Protein 1GH5 (pdb70)

Secondary structure (DSSP, 8-state):
---EE---SSS-EEEEETTTTEEEEE-SS-EE-----SEEEEEE-SS-EEEEEES-TTTT-EEEEEE-TTEEE--S--SEEEEEEE-

InterPro domains:
  IPR006311 Twin-arginine translocation pathway, signal sequence [PS51318] (1-29)
  IPR011024 Gamma-crystallin-like [SSF49695] (43-128)
  IPR015161 Streptomyces killer toxin-like, beta/gamma crystallin [PF09076] (54-116)
  IPR015791 Antimicrobial/protein inhibitor, gamma-crystallin-like [G3DSA:2.60.20.30] (42-128)

CATH classification: 2.60.20.30

Organism: Streptomyces tendae (NCBI:txid1932)

Sequence (87 aa):
MINRTDCNENSYLEIHNNEGRDTLCFANAGTMPVAIYGVNWVESGNNVVTLQFQRNLSDPRLETITLQKWGSWNPGHIHEILSIRIY

Radius of gyration: 11.7 Å; Cα contacts (8 Å, |Δi|>4): 249; chains: 1; bounding box: 24×23×35 Å

Nearest PDB structures (foldseek):
  1gh5-assembly1_A  TM=1.012E+00  e=8.645E-17  Streptomyces tendae
  1wkt-assembly1_A  TM=5.816E-01  e=2.024E-01  Cyberlindnera mrakii
  6l4c-assembly1_C  TM=3.323E-01  e=1.163E+00  Corylus avellana
  7a02-assembly1_A  TM=3.703E-01  e=3.017E+00  Bacillus cereus
  2et1-assembly1_A  TM=3.071E-01  e=3.729E+00  Hordeum vulgare

Foldseek 3Di:
DKDFDPDPDFFFKKWAAPCRPDMTTIDDQDKWWFKAWGTAKMWGAQFKWKFWAQQDDVDSRIDIDIAHHRGMGGDTTGGIGTIIGGD

Structure (mmCIF, N/CA/C/O backbone):
data_1GH5
#
_entry.id   1GH5
#
_cell.length_a   1.000
_cell.length_b   1.000
_cell.length_c   1.000
_cell.angle_alpha   90.00
_cell.angle_beta   90.00
_cell.angle_gamma   90.00
#
_symmetry.space_group_name_H-M   'P 1'
#
loop_
_atom_site.group_PDB
_atom_site.id
_atom_site.type_symbol
_atom_site.label_atom_id
_atom_site.label_alt_id
_atom_site.label_comp_id
_atom_site.label_asym_id
_atom_site.label_entity_id
_atom_site.label_seq_id
_atom_site.pdbx_PDB_ins_code
_atom_site.Cartn_x
_atom_site.Cartn_y
_atom_site.Cartn_z
_atom_site.occupancy
_atom_site.B_iso_or_equiv
_atom_site.auth_seq_id
_atom_site.auth_comp_id
_atom_site.auth_asym_id
_atom_site.auth_atom_id
_atom_site.pdbx_PDB_model_num
ATOM 1 N N . MET A 1 1 ? -4.577 12.194 9.058 1.00 0.00 1 MET A N 1
ATOM 2 C CA . MET A 1 1 ? -3.128 12.194 9.058 1.00 0.00 1 MET A CA 1
ATOM 3 C C . MET A 1 1 ? -2.610 10.763 9.060 1.00 0.00 1 MET A C 1
ATOM 4 O O . MET A 1 1 ? -2.738 10.054 10.056 1.00 0.00 1 MET A O 1
ATOM 18 N N . ILE A 1 2 ? -2.023 10.339 7.938 1.00 0.00 2 ILE A N 1
ATOM 19 C CA . ILE A 1 2 ? -1.487 8.998 7.813 1.00 0.00 2 ILE A CA 1
ATOM 20 C C . ILE A 1 2 ? -0.143 8.913 8.524 1.00 0.00 2 ILE A C 1
ATOM 21 O O . ILE A 1 2 ? 0.695 9.800 8.378 1.00 0.00 2 ILE A O 1
ATOM 37 N N . ASN A 1 3 ? 0.061 7.842 9.294 1.00 0.00 3 ASN A N 1
ATOM 38 C CA . ASN A 1 3 ? 1.300 7.649 10.020 1.00 0.00 3 ASN A CA 1
ATOM 39 C C . ASN A 1 3 ? 1.710 6.184 9.966 1.00 0.00 3 ASN A C 1
ATOM 40 O O . ASN A 1 3 ? 0.858 5.298 9.965 1.00 0.00 3 ASN A O 1
ATOM 51 N N . ARG A 1 4 ? 3.020 5.931 9.923 1.00 0.00 4 ARG A N 1
ATOM 52 C CA . ARG A 1 4 ? 3.536 4.578 9.870 1.00 0.00 4 ARG A CA 1
ATOM 53 C C . ARG A 1 4 ? 3.409 3.923 11.238 1.00 0.00 4 ARG A C 1
ATOM 54 O O . ARG A 1 4 ? 4.118 4.290 12.172 1.00 0.00 4 ARG A O 1
ATOM 75 N N . THR A 1 5 ? 2.502 2.950 11.354 1.00 0.00 5 THR A N 1
ATOM 76 C CA . THR A 1 5 ? 2.291 2.252 12.606 1.00 0.00 5 THR A CA 1
ATOM 77 C C . THR A 1 5 ? 2.716 0.797 12.467 1.00 0.00 5 THR A C 1
ATOM 78 O O . THR A 1 5 ? 2.643 0.227 11.381 1.00 0.00 5 THR A O 1
ATOM 89 N N . ASP A 1 6 ? 3.161 0.197 13.573 1.00 0.00 6 ASP A N 1
ATOM 90 C CA . ASP A 1 6 ? 3.596 -1.186 13.569 1.00 0.00 6 ASP A CA 1
ATOM 91 C C . ASP A 1 6 ? 2.425 -2.094 13.916 1.00 0.00 6 ASP A C 1
ATOM 92 O O . ASP A 1 6 ? 2.593 -3.081 14.629 1.00 0.00 6 ASP A O 1
ATOM 101 N N . CYS A 1 7 ? 1.236 -1.758 13.411 1.00 0.00 7 CYS A N 1
ATOM 102 C CA . CYS A 1 7 ? 0.045 -2.542 13.669 1.00 0.00 7 CYS A CA 1
ATOM 103 C C . CYS A 1 7 ? -0.157 -2.692 15.170 1.00 0.00 7 CYS A C 1
ATOM 104 O O . CYS A 1 7 ? 0.398 -3.599 15.785 1.00 0.00 7 CYS A O 1
ATOM 111 N N . ASN A 1 8 ? -0.955 -1.798 15.759 1.00 0.00 8 ASN A N 1
ATOM 112 C CA . ASN A 1 8 ? -1.225 -1.838 17.182 1.00 0.00 8 ASN A CA 1
ATOM 113 C C . ASN A 1 8 ? -2.53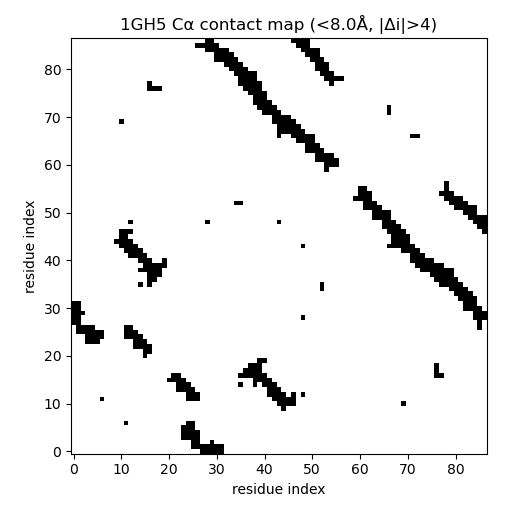9 -2.560 17.442 1.00 0.00 8 ASN A C 1
ATOM 114 O O . ASN A 1 8 ? -2.782 -3.034 18.549 1.00 0.00 8 ASN A O 1
ATOM 125 N N . GLU A 1 9 ? -3.389 -2.644 16.415 1.00 0.00 9 GLU A N 1
ATOM 126 C CA . GLU A 1 9 ? -4.671 -3.308 16.539 1.00 0.00 9 GLU A CA 1
ATOM 127 C C . GLU A 1 9 ? -4.889 -4.239 15.355 1.00 0.00 9 GLU A C 1
ATOM 128 O O . GLU A 1 9 ? -3.931 -4.721 14.755 1.00 0.00 9 GLU A O 1
ATOM 140 N N . ASN A 1 10 ? -6.157 -4.492 15.018 1.00 0.00 10 ASN A N 1
ATOM 141 C CA . ASN A 1 10 ? -6.493 -5.361 13.909 1.00 0.00 10 ASN A CA 1
ATOM 142 C C . ASN A 1 10 ? -7.463 -4.655 12.972 1.00 0.00 10 ASN A C 1
ATOM 143 O O . ASN A 1 10 ? -8.278 -3.847 13.412 1.00 0.00 10 ASN A O 1
ATOM 154 N N . SER A 1 11 ? -7.375 -4.964 11.677 1.00 0.00 11 SER A N 1
ATOM 155 C CA . SER A 1 11 ? -8.244 -4.360 10.687 1.00 0.00 11 SER A CA 1
ATOM 156 C C . SER A 1 11 ? -7.635 -3.057 10.190 1.00 0.00 11 SER A C 1
ATOM 157 O O . SER A 1 11 ? -8.180 -1.982 10.432 1.00 0.00 11 SER A O 1
ATOM 165 N N . TYR A 1 12 ? -6.501 -3.153 9.492 1.00 0.00 12 TYR A N 1
ATOM 166 C CA . TYR A 1 12 ? -5.827 -1.984 8.967 1.00 0.00 12 TYR A CA 1
ATOM 167 C C . TYR A 1 12 ? -5.115 -2.337 7.669 1.00 0.00 12 TYR A C 1
ATOM 168 O O . TYR A 1 12 ? -5.110 -3.495 7.257 1.00 0.00 12 TYR A O 1
ATOM 186 N N . LEU A 1 13 ? -4.513 -1.335 7.024 1.00 0.00 13 LEU A N 1
ATOM 187 C CA . LEU A 1 13 ? -3.802 -1.544 5.778 1.00 0.00 13 LEU A CA 1
ATOM 188 C C . LEU A 1 13 ? -2.333 -1.824 6.062 1.00 0.00 13 LEU A C 1
ATOM 189 O O . LEU A 1 13 ? -1.683 -1.069 6.781 1.00 0.00 13 LEU A O 1
ATOM 205 N N . GLU A 1 14 ? -1.811 -2.914 5.495 1.00 0.00 14 GLU A N 1
ATOM 206 C CA . GLU A 1 14 ? -0.423 -3.284 5.690 1.00 0.00 14 GLU A CA 1
ATOM 207 C C . GLU A 1 14 ? 0.230 -3.579 4.347 1.00 0.00 14 GLU A C 1
ATOM 208 O O . GLU A 1 14 ? -0.415 -4.103 3.442 1.00 0.00 14 GLU A O 1
ATOM 220 N N . ILE A 1 15 ? 1.515 -3.240 4.221 1.00 0.00 15 ILE A N 1
ATOM 221 C CA . ILE A 1 15 ? 2.251 -3.470 2.994 1.00 0.00 15 ILE A CA 1
ATOM 222 C C . ILE A 1 15 ? 3.620 -4.051 3.316 1.00 0.00 15 ILE A C 1
ATOM 223 O O . ILE A 1 15 ? 4.420 -3.416 4.000 1.00 0.00 15 ILE A O 1
ATOM 239 N N . HIS A 1 16 ? 3.890 -5.261 2.821 1.00 0.00 16 HIS A N 1
ATOM 240 C CA . HIS A 1 16 ? 5.158 -5.921 3.058 1.00 0.00 16 HIS A CA 1
ATOM 241 C C . HIS A 1 16 ? 5.851 -6.199 1.732 1.00 0.00 16 HIS A C 1
ATOM 242 O O . HIS A 1 16 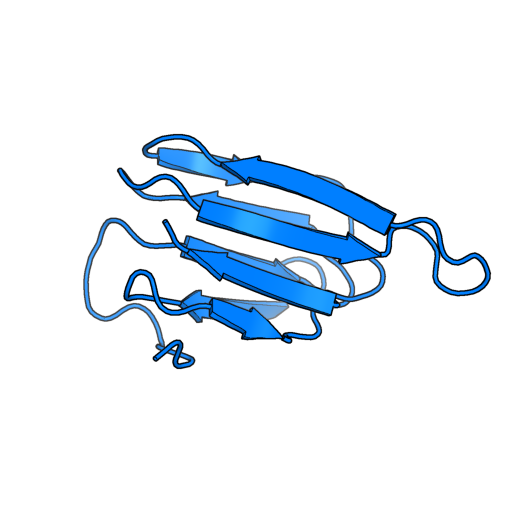? 5.478 -7.127 1.018 1.00 0.00 16 HIS A O 1
ATOM 257 N N . ASN A 1 17 ? 6.862 -5.392 1.403 1.00 0.00 17 ASN A N 1
ATOM 258 C CA . ASN A 1 17 ? 7.599 -5.558 0.166 1.00 0.00 17 ASN A CA 1
ATOM 259 C C . ASN A 1 17 ? 8.920 -6.262 0.440 1.00 0.00 17 ASN A C 1
ATOM 260 O O . ASN A 1 17 ? 9.164 -6.719 1.555 1.00 0.00 17 ASN A O 1
ATOM 271 N N . ASN A 1 18 ? 9.775 -6.349 -0.582 1.00 0.00 18 ASN A N 1
ATOM 272 C CA . ASN A 1 18 ? 11.065 -6.996 -0.445 1.00 0.00 18 ASN A CA 1
ATOM 273 C C . ASN A 1 18 ? 10.875 -8.456 -0.058 1.00 0.00 18 ASN A C 1
ATOM 274 O O . ASN A 1 18 ? 11.670 -9.009 0.698 1.00 0.00 18 ASN A O 1
ATOM 285 N N . GLU A 1 19 ? 9.817 -9.081 -0.581 1.00 0.00 19 GLU A N 1
ATOM 286 C CA . GLU A 1 19 ? 9.532 -10.471 -0.289 1.00 0.00 19 GLU A CA 1
ATOM 287 C C . GLU A 1 19 ? 9.177 -10.630 1.183 1.00 0.00 19 GLU A C 1
ATOM 288 O O . GLU A 1 19 ? 9.457 -11.665 1.783 1.00 0.00 19 GLU 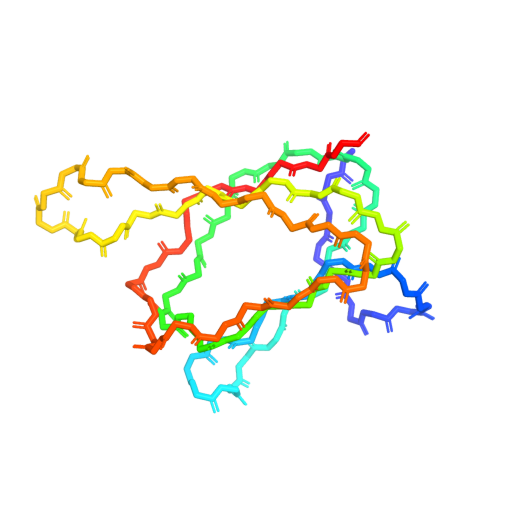A O 1
ATOM 300 N N . GLY A 1 20 ? 8.557 -9.600 1.765 1.00 0.00 20 GLY A N 1
ATOM 301 C CA . GLY A 1 20 ? 8.170 -9.636 3.161 1.00 0.00 20 GLY A CA 1
ATOM 302 C C . GLY A 1 20 ? 9.363 -9.309 4.048 1.00 0.00 20 GLY A C 1
ATOM 303 O O . GLY A 1 20 ? 9.591 -9.975 5.055 1.00 0.00 20 GLY A O 1
ATOM 307 N N . ARG A 1 21 ? 10.124 -8.279 3.670 1.00 0.00 21 ARG A N 1
ATOM 308 C CA . ARG A 1 21 ? 11.288 -7.870 4.430 1.00 0.00 21 ARG A CA 1
ATOM 309 C C . ARG A 1 21 ? 10.925 -6.710 5.346 1.00 0.00 21 ARG A C 1
ATOM 310 O O . ARG A 1 21 ? 11.277 -6.713 6.523 1.00 0.00 21 ARG A O 1
ATOM 331 N N . ASP A 1 22 ? 10.219 -5.717 4.802 1.00 0.00 22 ASP A N 1
ATOM 332 C CA . ASP A 1 22 ? 9.813 -4.557 5.571 1.00 0.00 22 ASP A CA 1
ATOM 333 C C . ASP A 1 22 ? 8.314 -4.339 5.421 1.00 0.00 22 ASP A C 1
ATOM 334 O O . ASP A 1 22 ? 7.828 -4.089 4.320 1.00 0.00 22 ASP A O 1
ATOM 343 N N . THR A 1 23 ? 7.580 -4.435 6.532 1.00 0.00 23 THR A N 1
ATOM 344 C CA . THR A 1 23 ? 6.144 -4.246 6.514 1.00 0.00 23 THR A CA 1
ATOM 345 C C . THR A 1 23 ? 5.796 -2.859 7.035 1.00 0.00 23 THR A C 1
ATOM 346 O O . THR A 1 23 ? 6.498 -2.318 7.886 1.00 0.00 23 THR A O 1
ATOM 357 N N . LEU A 1 2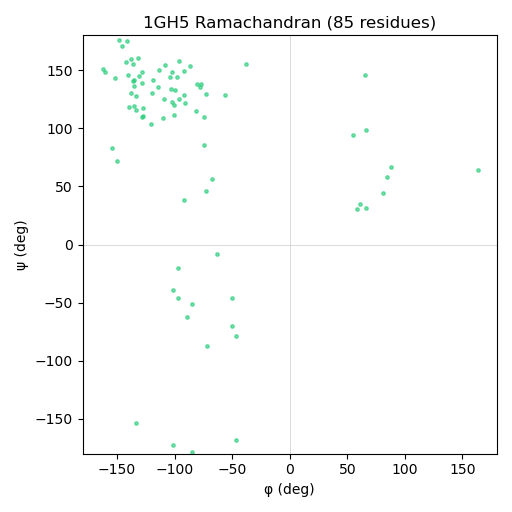4 ? 4.707 -2.283 6.520 1.00 0.00 24 LEU A N 1
ATOM 358 C CA . LEU A 1 24 ? 4.271 -0.965 6.933 1.00 0.00 24 LEU A CA 1
ATOM 359 C C . LEU A 1 24 ? 2.772 -0.976 7.199 1.00 0.00 24 LEU A C 1
ATOM 360 O O . LEU A 1 24 ? 1.979 -1.194 6.286 1.00 0.00 24 LEU A O 1
ATOM 376 N N . CYS A 1 25 ? 2.385 -0.741 8.455 1.00 0.00 25 CYS A N 1
ATOM 377 C CA . CYS A 1 25 ? 0.987 -0.725 8.836 1.00 0.00 25 CYS A CA 1
ATOM 378 C C . CYS A 1 25 ? 0.501 0.712 8.949 1.00 0.00 25 CYS A C 1
ATOM 379 O O . CYS A 1 25 ? 1.025 1.485 9.748 1.00 0.00 25 CYS A O 1
ATOM 386 N N . PHE A 1 26 ? -0.504 1.070 8.146 1.00 0.00 26 PHE A N 1
ATOM 387 C CA . PHE A 1 26 ? -1.052 2.412 8.162 1.00 0.00 26 PHE A CA 1
ATOM 388 C C . PHE A 1 26 ? -2.439 2.395 8.790 1.00 0.00 26 PHE A C 1
ATOM 389 O O . PHE A 1 26 ? -3.122 1.373 8.764 1.00 0.00 26 PHE A O 1
ATOM 406 N N . ALA A 1 27 ? -2.854 3.531 9.354 1.00 0.00 27 ALA A N 1
ATOM 407 C CA . ALA A 1 27 ? -4.153 3.641 9.985 1.00 0.00 27 ALA A CA 1
ATOM 408 C C . ALA A 1 27 ? -4.760 5.004 9.681 1.00 0.00 27 ALA A C 1
ATOM 409 O O . ALA A 1 27 ? -4.115 5.850 9.067 1.00 0.00 27 ALA A O 1
ATOM 416 N N . ASN A 1 28 ? -6.006 5.214 10.113 1.00 0.00 28 ASN A N 1
ATOM 417 C CA . ASN A 1 28 ? -6.690 6.471 9.884 1.00 0.00 28 ASN A CA 1
ATOM 418 C C . ASN A 1 28 ? -6.922 6.672 8.393 1.00 0.00 28 ASN A C 1
ATOM 419 O O . ASN A 1 28 ? -6.098 6.269 7.575 1.00 0.00 28 ASN A O 1
ATOM 430 N N . ALA A 1 29 ? -8.047 7.299 8.042 1.00 0.00 29 ALA A N 1
ATOM 431 C CA . ALA A 1 29 ? -8.381 7.550 6.655 1.00 0.00 29 ALA A CA 1
ATOM 432 C C . ALA A 1 29 ? -7.345 8.477 6.035 1.00 0.00 29 ALA A C 1
ATOM 433 O O . ALA A 1 29 ? -7.350 8.695 4.825 1.00 0.00 29 ALA A O 1
ATOM 440 N N . GLY A 1 30 ? -6.455 9.024 6.866 1.00 0.00 30 GLY A N 1
ATOM 441 C CA . GLY A 1 30 ? -5.423 9.923 6.391 1.00 0.00 30 GLY A CA 1
ATOM 442 C C . GLY A 1 30 ? -4.894 9.453 5.043 1.00 0.00 30 GLY A C 1
ATOM 443 O O . GLY A 1 30 ? -4.982 8.272 4.716 1.00 0.00 30 GLY A O 1
ATOM 447 N N . THR A 1 31 ? -4.345 10.383 4.258 1.00 0.00 31 THR A N 1
ATOM 448 C CA . THR A 1 31 ? -3.807 10.057 2.953 1.00 0.00 31 THR A CA 1
ATOM 449 C C . THR A 1 31 ? -2.515 10.826 2.718 1.00 0.00 31 THR A C 1
ATOM 450 O O . THR A 1 31 ? -2.514 12.055 2.705 1.00 0.00 31 THR A O 1
ATOM 461 N N . MET A 1 32 ? -1.411 10.099 2.530 1.00 0.00 32 MET A N 1
ATOM 462 C CA . MET A 1 32 ? -0.121 10.716 2.298 1.00 0.00 32 MET A CA 1
ATOM 463 C C . MET A 1 32 ? 0.665 9.906 1.277 1.00 0.00 32 MET A C 1
ATOM 464 O O . MET A 1 32 ? 0.413 8.717 1.097 1.00 0.00 32 MET A O 1
ATOM 478 N N . PRO A 1 33 ? 1.621 10.555 0.608 1.00 0.00 33 PRO A N 1
ATOM 479 C CA . PRO A 1 33 ? 2.468 9.949 -0.397 1.00 0.00 33 PRO A CA 1
ATOM 480 C C . PRO A 1 33 ? 3.470 9.019 0.273 1.00 0.00 33 PRO A C 1
ATOM 481 O O . PRO A 1 33 ? 4.139 9.409 1.227 1.00 0.00 33 PRO A O 1
ATOM 492 N N . VAL A 1 34 ? 3.569 7.786 -0.228 1.00 0.00 34 VAL A N 1
ATOM 493 C CA . VAL A 1 34 ? 4.485 6.808 0.324 1.00 0.00 34 VAL A CA 1
ATOM 494 C C . VAL A 1 34 ? 5.274 6.150 -0.799 1.00 0.00 34 VAL A C 1
ATOM 495 O O . VAL A 1 34 ? 4.867 6.199 -1.957 1.00 0.00 34 VAL A O 1
ATOM 508 N N . ALA A 1 35 ? 6.407 5.535 -0.453 1.00 0.00 35 ALA A N 1
ATOM 509 C CA . ALA A 1 35 ? 7.247 4.873 -1.431 1.00 0.00 35 ALA A CA 1
ATOM 510 C C . ALA A 1 35 ? 7.524 3.443 -0.990 1.00 0.00 35 ALA A C 1
ATOM 511 O O . ALA A 1 35 ? 8.243 3.220 -0.018 1.00 0.00 35 ALA A O 1
ATOM 518 N N . ILE A 1 36 ? 6.951 2.473 -1.706 1.00 0.00 36 ILE A N 1
ATOM 519 C CA . ILE A 1 36 ? 7.138 1.072 -1.388 1.00 0.00 36 ILE A CA 1
ATOM 520 C C . ILE A 1 36 ? 7.587 0.317 -2.631 1.00 0.00 36 ILE A C 1
ATOM 521 O O . ILE A 1 36 ? 6.810 0.139 -3.566 1.00 0.00 36 ILE A O 1
ATOM 537 N N . TYR A 1 37 ? 8.846 -0.127 -2.641 1.00 0.00 37 TYR A N 1
ATOM 538 C CA . TYR A 1 37 ? 9.389 -0.857 -3.769 1.00 0.00 37 TYR A CA 1
ATOM 539 C C . TYR A 1 37 ? 9.448 -2.342 -3.442 1.00 0.00 37 TYR A C 1
ATOM 540 O O . TYR A 1 37 ? 9.897 -2.726 -2.364 1.00 0.00 37 TYR A O 1
ATOM 558 N N . GLY A 1 38 ? 8.993 -3.180 -4.377 1.00 0.00 38 GLY A N 1
ATOM 559 C CA . GLY A 1 38 ? 8.999 -4.616 -4.179 1.00 0.00 38 GLY A CA 1
ATOM 560 C C . GLY A 1 38 ? 7.757 -5.047 -3.412 1.00 0.00 38 GLY A C 1
ATOM 561 O O . GLY A 1 38 ? 7.861 -5.641 -2.341 1.00 0.00 38 GLY A O 1
ATOM 565 N N . VAL A 1 39 ? 6.579 -4.746 -3.963 1.00 0.00 39 VAL A N 1
ATOM 566 C CA . VAL A 1 39 ? 5.325 -5.102 -3.330 1.00 0.00 39 VAL A CA 1
ATOM 567 C C . VAL A 1 39 ? 4.993 -6.558 -3.628 1.00 0.00 39 VAL A C 1
ATOM 568 O O . VAL A 1 39 ? 4.758 -6.920 -4.779 1.00 0.00 39 VAL A O 1
ATOM 581 N N . ASN A 1 40 ? 4.974 -7.393 -2.587 1.00 0.00 40 ASN A N 1
ATOM 582 C CA . ASN A 1 40 ? 4.671 -8.801 -2.744 1.00 0.00 40 ASN A CA 1
ATOM 583 C C . ASN A 1 40 ? 3.231 -9.071 -2.329 1.00 0.00 40 ASN A C 1
ATOM 584 O O . ASN A 1 40 ? 2.538 -9.864 -2.963 1.00 0.00 40 ASN A O 1
ATOM 595 N N . TRP A 1 41 ? 2.782 -8.409 -1.261 1.00 0.00 41 TRP A N 1
ATOM 596 C CA . TRP A 1 41 ? 1.428 -8.581 -0.772 1.00 0.00 41 TRP A CA 1
ATOM 597 C C . TRP A 1 41 ? 1.056 -7.423 0.141 1.00 0.00 41 TRP A C 1
ATOM 598 O O . TRP A 1 41 ? 1.920 -6.837 0.790 1.00 0.00 41 TRP A O 1
ATOM 619 N N . VAL A 1 42 ? -0.237 -7.092 0.191 1.00 0.00 42 VAL A N 1
ATOM 620 C CA . VAL A 1 42 ? -0.718 -6.008 1.022 1.00 0.00 42 VAL A CA 1
ATOM 621 C C . VAL A 1 42 ? -1.977 -6.443 1.758 1.00 0.00 42 VAL A C 1
ATOM 622 O O . VAL A 1 42 ? -2.815 -7.146 1.197 1.00 0.00 42 VAL A O 1
ATOM 635 N N . GLU A 1 43 ? -2.110 -6.023 3.019 1.00 0.00 43 GLU A N 1
ATOM 636 C CA . GLU A 1 43 ? -3.266 -6.372 3.820 1.00 0.00 43 GLU A CA 1
ATOM 637 C C . GLU A 1 43 ? -4.298 -5.254 3.758 1.00 0.00 43 GLU A C 1
ATOM 638 O O . GLU A 1 43 ? -3.961 -4.111 3.455 1.00 0.00 43 GLU A O 1
ATOM 650 N N . SER A 1 44 ? -5.558 -5.586 4.048 1.00 0.00 44 SER A N 1
ATOM 651 C CA . SER A 1 44 ? -6.629 -4.610 4.025 1.00 0.00 44 SER A CA 1
ATOM 652 C C . SER A 1 44 ? -7.753 -5.056 4.950 1.00 0.00 44 SER A C 1
ATOM 653 O O . SER A 1 44 ? -8.735 -5.641 4.499 1.00 0.00 44 SER A O 1
ATOM 661 N N . GLY A 1 45 ? -7.608 -4.777 6.248 1.00 0.00 45 GLY A N 1
ATOM 662 C CA . GLY A 1 45 ? -8.612 -5.151 7.223 1.00 0.00 45 GLY A CA 1
ATOM 663 C C . GLY A 1 45 ? -9.999 -4.764 6.728 1.00 0.00 45 GLY A C 1
ATOM 664 O O . GLY A 1 45 ? -10.169 -4.413 5.562 1.00 0.00 45 GLY A O 1
ATOM 668 N N . ASN A 1 46 ? -10.991 -4.828 7.618 1.00 0.00 46 ASN A N 1
ATOM 669 C CA . ASN A 1 46 ? -12.355 -4.485 7.266 1.00 0.00 46 ASN A CA 1
ATOM 670 C C . ASN A 1 46 ? -12.455 -2.994 6.974 1.00 0.00 46 ASN A C 1
ATOM 671 O O . ASN A 1 46 ? -13.255 -2.291 7.588 1.00 0.00 46 ASN A O 1
ATOM 682 N N . ASN A 1 47 ? -11.641 -2.513 6.032 1.00 0.00 47 ASN A N 1
ATOM 683 C CA . ASN A 1 47 ? -11.644 -1.111 5.664 1.00 0.00 47 ASN A CA 1
ATOM 684 C C . ASN A 1 47 ? -11.206 -0.955 4.215 1.00 0.00 47 ASN A C 1
ATOM 685 O O . ASN A 1 47 ? -10.331 -1.679 3.746 1.00 0.00 47 ASN A O 1
ATOM 696 N N . VAL A 1 48 ? -11.818 -0.004 3.506 1.00 0.00 48 VAL A N 1
ATOM 697 C CA . VAL A 1 48 ? -11.490 0.245 2.116 1.00 0.00 48 VAL A CA 1
ATOM 698 C C . VAL A 1 48 ? -10.390 1.293 2.026 1.00 0.00 48 VAL A C 1
ATOM 699 O O . VAL A 1 48 ? -10.549 2.406 2.522 1.00 0.00 48 VAL A O 1
ATOM 712 N N . VAL A 1 49 ? -9.272 0.934 1.391 1.00 0.00 49 VAL A N 1
ATOM 713 C CA . VAL A 1 49 ? -8.153 1.842 1.239 1.00 0.00 49 VAL A CA 1
ATOM 714 C C . VAL A 1 49 ? -7.618 1.767 -0.184 1.00 0.00 49 VAL A C 1
ATOM 715 O O . VAL A 1 49 ? -7.550 0.687 -0.767 1.00 0.00 49 VAL A O 1
ATOM 728 N N . THR A 1 50 ? -7.237 2.918 -0.743 1.00 0.00 50 THR A N 1
ATOM 729 C CA . THR A 1 50 ? -6.711 2.971 -2.092 1.00 0.00 50 THR A CA 1
ATOM 730 C C . THR A 1 50 ? -5.191 3.041 -2.053 1.00 0.00 50 THR A C 1
ATOM 731 O O . THR A 1 50 ? -4.622 3.833 -1.305 1.00 0.00 50 THR A O 1
ATOM 742 N N . LEU A 1 51 ? -4.533 2.209 -2.864 1.00 0.00 51 LEU A N 1
ATOM 743 C CA . LEU A 1 51 ? -3.085 2.181 -2.920 1.00 0.00 51 LEU A CA 1
ATOM 744 C C . LEU A 1 51 ? -2.608 2.764 -4.242 1.00 0.00 51 LEU A C 1
ATOM 745 O O . LEU A 1 51 ? -3.022 2.314 -5.308 1.00 0.00 51 LEU A O 1
ATOM 761 N N . GLN A 1 52 ? -1.733 3.771 -4.171 1.00 0.00 52 GLN A N 1
ATOM 762 C CA . GLN A 1 52 ? -1.206 4.410 -5.359 1.00 0.00 52 GLN A CA 1
ATOM 763 C C . GLN A 1 52 ? 0.265 4.056 -5.526 1.00 0.00 52 GLN A C 1
ATOM 764 O O . GLN A 1 52 ? 1.108 4.522 -4.762 1.00 0.00 52 GLN A O 1
ATOM 778 N N . PHE A 1 53 ? 0.573 3.231 -6.529 1.00 0.00 53 PHE A N 1
ATOM 779 C CA . PHE A 1 53 ? 1.939 2.823 -6.790 1.00 0.00 53 PHE A CA 1
ATOM 780 C C . PHE A 1 53 ? 2.223 2.892 -8.283 1.00 0.00 53 PHE A C 1
ATOM 781 O O . PHE A 1 53 ? 1.306 2.802 -9.097 1.00 0.00 53 PHE A O 1
ATOM 798 N N . GLN A 1 54 ? 3.499 3.053 -8.643 1.00 0.00 54 GLN A N 1
ATOM 799 C CA . GLN A 1 54 ? 3.896 3.134 -10.034 1.00 0.00 54 GLN A CA 1
ATOM 800 C C . GLN A 1 54 ? 4.462 1.796 -10.489 1.00 0.00 54 GLN A C 1
ATOM 801 O O . GLN A 1 54 ? 5.535 1.392 -10.048 1.00 0.00 54 G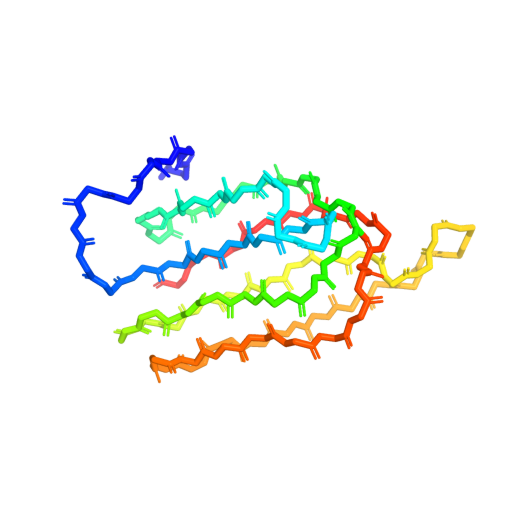LN A O 1
ATOM 815 N N . ARG A 1 55 ? 3.736 1.110 -11.375 1.00 0.00 55 ARG A N 1
ATOM 816 C CA . ARG A 1 55 ? 4.167 -0.176 -11.884 1.00 0.00 55 ARG A CA 1
ATOM 817 C C . ARG A 1 55 ? 5.605 -0.081 -12.374 1.00 0.00 55 ARG A C 1
ATOM 818 O O . ARG A 1 55 ? 6.511 -0.640 -11.760 1.00 0.00 55 ARG A O 1
ATOM 839 N N . ASN A 1 56 ? 5.814 0.630 -13.485 1.00 0.00 56 ASN A N 1
ATOM 840 C CA . ASN A 1 56 ? 7.139 0.794 -14.048 1.00 0.00 56 ASN A CA 1
ATOM 841 C C . ASN A 1 56 ? 7.725 2.130 -13.615 1.00 0.00 56 ASN A C 1
ATOM 842 O O . ASN A 1 56 ? 7.005 3.120 -13.501 1.00 0.00 56 ASN A O 1
ATOM 853 N N . LEU A 1 57 ? 9.038 2.157 -13.374 1.00 0.00 57 LEU A N 1
ATOM 854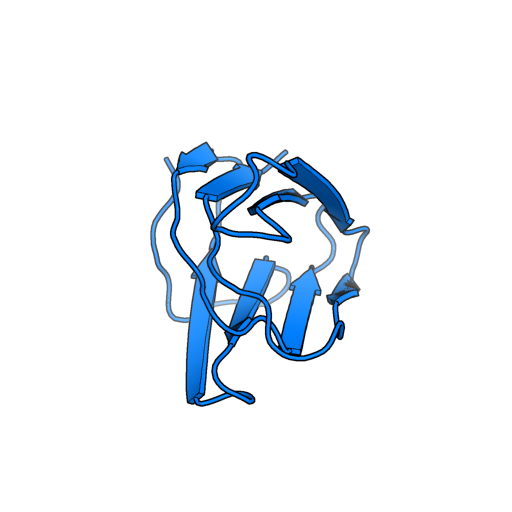 C CA . LEU A 1 57 ? 9.715 3.369 -12.956 1.00 0.00 57 LEU A CA 1
ATOM 855 C C . LEU A 1 57 ? 10.081 4.203 -14.176 1.00 0.00 57 LEU A C 1
ATOM 856 O O . LEU A 1 57 ? 9.773 5.391 -14.233 1.00 0.00 57 LEU A O 1
ATOM 872 N N . SER A 1 58 ? 10.741 3.577 -15.152 1.00 0.00 58 SER A N 1
ATOM 873 C CA . SER A 1 58 ? 11.144 4.263 -16.363 1.00 0.00 58 SER A CA 1
ATOM 874 C C . SER A 1 58 ? 9.956 5.007 -16.955 1.00 0.00 58 SER A C 1
ATOM 875 O O . SER A 1 58 ? 10.076 6.168 -17.339 1.00 0.00 58 SER A O 1
ATOM 883 N N . ASP A 1 59 ? 8.804 4.335 -17.027 1.00 0.00 59 ASP A N 1
ATOM 884 C CA . ASP A 1 59 ? 7.602 4.935 -17.570 1.00 0.00 59 ASP A CA 1
ATOM 885 C C . ASP A 1 59 ? 6.657 5.310 -16.438 1.00 0.00 59 ASP A C 1
ATOM 886 O O . ASP A 1 59 ? 6.569 4.600 -15.439 1.00 0.00 59 ASP A O 1
ATOM 895 N N . PRO A 1 60 ? 5.949 6.431 -16.595 1.00 0.00 60 PRO A N 1
ATOM 896 C CA . PRO A 1 60 ? 5.003 6.942 -15.626 1.00 0.00 60 PRO A CA 1
ATOM 897 C C . PRO A 1 60 ? 3.756 6.070 -15.623 1.00 0.00 60 PRO A C 1
ATOM 898 O O . PRO A 1 60 ? 2.638 6.582 -15.639 1.00 0.00 60 PRO A O 1
ATOM 909 N N . ARG A 1 61 ? 3.948 4.749 -15.603 1.00 0.00 61 ARG A N 1
ATOM 910 C CA . ARG A 1 61 ? 2.841 3.814 -15.601 1.00 0.00 61 ARG A CA 1
ATOM 911 C C . ARG A 1 61 ? 2.193 3.786 -14.224 1.00 0.00 61 ARG A C 1
ATOM 912 O O . ARG A 1 61 ? 2.526 2.940 -13.397 1.00 0.00 61 ARG A O 1
ATOM 933 N N . LEU A 1 62 ? 1.265 4.714 -13.980 1.00 0.00 62 LEU A N 1
ATOM 934 C CA . LEU A 1 62 ? 0.576 4.791 -12.707 1.00 0.00 62 LEU A CA 1
ATOM 935 C C . LEU A 1 62 ? -0.491 3.708 -12.631 1.00 0.00 62 LEU A C 1
ATOM 936 O O . LEU A 1 62 ? -1.203 3.466 -13.604 1.00 0.00 62 LEU A O 1
ATOM 952 N N . GLU A 1 63 ? -0.601 3.055 -11.472 1.00 0.00 63 GLU A N 1
ATOM 953 C CA . GLU A 1 63 ? -1.581 2.005 -11.279 1.00 0.00 63 GLU A CA 1
ATOM 954 C C . GLU A 1 63 ? -2.273 2.182 -9.935 1.00 0.00 63 GLU A C 1
ATOM 955 O O . GLU A 1 63 ? -1.623 2.461 -8.930 1.00 0.00 63 GLU A O 1
ATOM 967 N N . THR A 1 64 ? -3.598 2.017 -9.917 1.00 0.00 64 THR A N 1
ATOM 968 C CA . THR A 1 64 ? -4.367 2.158 -8.697 1.00 0.00 64 THR A CA 1
ATOM 969 C C . THR A 1 64 ? -5.062 0.845 -8.368 1.00 0.00 64 THR A C 1
ATOM 970 O O . THR A 1 64 ? -5.540 0.151 -9.262 1.00 0.00 64 THR A O 1
ATOM 981 N N . ILE A 1 65 ? -5.116 0.505 -7.078 1.00 0.00 65 ILE A N 1
ATOM 982 C CA . ILE A 1 65 ? -5.752 -0.719 -6.633 1.00 0.00 65 ILE A CA 1
ATOM 983 C C . ILE A 1 65 ? -6.576 -0.447 -5.383 1.00 0.00 65 ILE A C 1
ATOM 984 O O . ILE A 1 65 ? -6.086 0.164 -4.435 1.00 0.00 65 ILE A O 1
ATOM 1000 N N . THR A 1 66 ? -7.831 -0.901 -5.380 1.00 0.00 66 THR A N 1
ATOM 1001 C CA . THR A 1 66 ? -8.710 -0.703 -4.246 1.00 0.00 66 THR A CA 1
ATOM 1002 C C . THR A 1 66 ? -8.815 -1.990 -3.440 1.00 0.00 66 THR A C 1
ATOM 1003 O O . THR A 1 66 ? -9.199 -3.029 -3.972 1.00 0.00 66 THR A O 1
ATOM 1014 N N . LEU A 1 67 ? -8.474 -1.918 -2.152 1.00 0.00 67 LEU A N 1
ATOM 1015 C CA . LEU A 1 67 ? -8.531 -3.074 -1.279 1.00 0.00 67 LEU A CA 1
ATOM 1016 C C . LEU A 1 67 ? -9.844 -3.074 -0.508 1.00 0.00 67 LEU A C 1
ATOM 1017 O O . LEU A 1 67 ? -10.172 -2.099 0.164 1.00 0.00 67 LEU A O 1
ATOM 1033 N N . GLN A 1 68 ? -10.595 -4.173 -0.607 1.00 0.00 68 GLN A N 1
ATOM 1034 C CA . GLN A 1 68 ? -11.866 -4.294 0.079 1.00 0.00 68 GLN A CA 1
ATOM 1035 C C . GLN A 1 68 ? -11.639 -4.770 1.507 1.00 0.00 68 GLN A C 1
ATOM 1036 O O . GLN A 1 68 ? -10.500 -4.972 1.923 1.00 0.00 68 GLN A O 1
ATOM 1050 N N . LYS A 1 69 ? -12.727 -4.950 2.259 1.00 0.00 69 LYS A N 1
ATOM 1051 C CA . LYS A 1 69 ? -12.640 -5.401 3.633 1.00 0.00 69 LYS A CA 1
ATOM 1052 C C . LYS A 1 69 ? -11.888 -6.723 3.698 1.00 0.00 69 LYS A C 1
ATOM 1053 O O . LYS A 1 69 ? -12.218 -7.663 2.979 1.00 0.00 69 LYS A O 1
ATOM 1072 N N . TRP A 1 70 ? -10.873 -6.793 4.562 1.00 0.00 70 TRP A N 1
ATOM 1073 C CA . TRP A 1 70 ? -10.085 -7.999 4.714 1.00 0.00 70 TRP A CA 1
ATOM 1074 C C . TRP A 1 70 ? -9.457 -8.380 3.380 1.00 0.00 70 TRP A C 1
ATOM 1075 O O . TRP A 1 70 ? -9.235 -9.557 3.109 1.00 0.00 70 TRP A O 1
ATOM 1096 N N . GLY A 1 71 ? -9.171 -7.378 2.546 1.00 0.00 71 GLY A N 1
ATOM 1097 C CA . GLY A 1 71 ? -8.573 -7.616 1.248 1.00 0.00 71 GLY A CA 1
ATOM 1098 C C . GLY A 1 71 ? -7.057 -7.681 1.370 1.00 0.00 71 GLY A C 1
ATOM 1099 O O . GLY A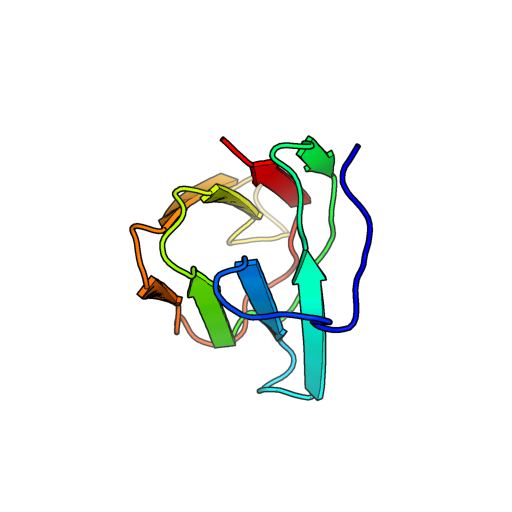 1 71 ? -6.479 -7.089 2.279 1.00 0.00 71 GLY A O 1
ATOM 1103 N N . SER A 1 72 ? -6.413 -8.403 0.450 1.00 0.00 72 SER A N 1
ATOM 1104 C CA . SER A 1 72 ? -4.970 -8.540 0.460 1.00 0.00 72 SER A CA 1
ATOM 1105 C C . SER A 1 72 ? -4.431 -8.428 -0.960 1.00 0.00 72 SER A C 1
ATOM 1106 O O . SER A 1 72 ? -5.170 -8.618 -1.923 1.00 0.00 72 SER A O 1
ATOM 1114 N N . TRP A 1 73 ? -3.139 -8.118 -1.087 1.00 0.00 73 TRP A N 1
ATOM 1115 C CA . TRP A 1 73 ? -2.513 -7.986 -2.387 1.00 0.00 73 TRP A CA 1
ATOM 1116 C C . TRP A 1 73 ? -1.255 -8.841 -2.446 1.00 0.00 73 TRP A C 1
ATOM 1117 O O . TRP A 1 73 ? -0.496 -8.901 -1.482 1.00 0.00 73 TRP A O 1
ATOM 1138 N N . ASN A 1 74 ? -1.037 -9.506 -3.583 1.00 0.00 74 ASN A N 1
ATOM 1139 C CA . ASN A 1 74 ? 0.126 -10.352 -3.761 1.00 0.00 74 ASN A CA 1
ATOM 1140 C C . ASN A 1 74 ? 0.536 -10.370 -5.227 1.00 0.00 74 ASN A C 1
ATOM 1141 O O . ASN A 1 74 ? 0.347 -11.371 -5.915 1.00 0.00 74 ASN A O 1
ATOM 1152 N N . PRO A 1 75 ? 1.098 -9.257 -5.704 1.00 0.00 75 PRO A N 1
ATOM 1153 C CA . PRO A 1 75 ? 1.552 -9.092 -7.068 1.00 0.00 75 PRO A CA 1
ATOM 1154 C C . PRO A 1 75 ? 2.816 -9.911 -7.288 1.00 0.00 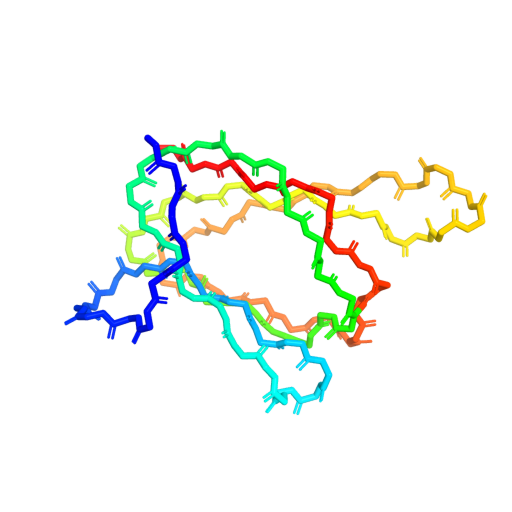75 PRO A C 1
ATOM 1155 O O . PRO A 1 75 ? 2.747 -11.059 -7.722 1.00 0.00 75 PRO A O 1
ATOM 1166 N N . GLY A 1 76 ? 3.974 -9.317 -6.989 1.00 0.00 76 GLY A N 1
ATOM 1167 C CA . GLY A 1 76 ? 5.243 -9.997 -7.159 1.00 0.00 76 GLY A CA 1
ATOM 1168 C C . GLY A 1 76 ? 6.387 -8.992 -7.134 1.00 0.00 76 GLY A C 1
ATOM 1169 O O . GLY A 1 76 ? 7.087 -8.820 -8.129 1.00 0.00 76 GLY A O 1
ATOM 1173 N N . HIS A 1 77 ? 6.574 -8.327 -5.991 1.00 0.00 77 HIS A N 1
ATOM 1174 C CA . HIS A 1 77 ? 7.628 -7.344 -5.841 1.00 0.00 77 HIS A CA 1
ATOM 1175 C C . HIS A 1 77 ? 7.355 -6.153 -6.749 1.00 0.00 77 HIS A C 1
ATOM 1176 O O . HIS A 1 77 ? 7.654 -6.196 -7.940 1.00 0.00 77 HIS A O 1
ATOM 1191 N N . ILE A 1 78 ? 6.785 -5.086 -6.182 1.00 0.00 78 ILE A N 1
ATOM 1192 C CA . ILE A 1 78 ? 6.476 -3.890 -6.939 1.00 0.00 78 ILE A CA 1
ATOM 1193 C C . ILE A 1 78 ? 7.644 -2.916 -6.862 1.00 0.00 78 ILE A C 1
ATOM 1194 O O . ILE A 1 78 ? 8.361 -2.882 -5.864 1.00 0.00 78 ILE A O 1
ATOM 1210 N N . HIS A 1 79 ? 7.834 -2.123 -7.919 1.00 0.00 79 HIS A N 1
ATOM 1211 C CA . HIS A 1 79 ? 8.911 -1.155 -7.966 1.00 0.00 79 HIS A CA 1
ATOM 1212 C C . HIS A 1 79 ? 8.956 -0.369 -6.664 1.00 0.00 79 HIS A C 1
ATOM 1213 O O . HIS A 1 79 ? 9.790 -0.639 -5.802 1.00 0.00 79 HIS A O 1
ATOM 1228 N N . GLU A 1 80 ? 8.056 0.607 -6.521 1.00 0.00 80 GLU A N 1
ATOM 1229 C CA . GLU A 1 80 ? 7.999 1.422 -5.325 1.00 0.00 80 GLU A CA 1
ATOM 1230 C C . GLU A 1 80 ? 6.635 2.087 -5.213 1.00 0.00 80 GLU A C 1
ATOM 1231 O O . GLU A 1 80 ? 6.004 2.390 -6.223 1.00 0.00 80 GLU A O 1
ATOM 1243 N N . ILE A 1 81 ? 6.179 2.313 -3.978 1.00 0.00 81 ILE A N 1
ATOM 1244 C CA . ILE A 1 81 ? 4.896 2.941 -3.738 1.00 0.00 81 ILE A CA 1
ATOM 1245 C C . ILE A 1 81 ? 5.026 4.451 -3.883 1.00 0.00 81 ILE A C 1
ATOM 1246 O O . ILE A 1 81 ? 6.002 5.039 -3.422 1.00 0.00 81 ILE A O 1
ATOM 1262 N N . LEU A 1 82 ? 4.038 5.079 -4.525 1.00 0.00 82 LEU A N 1
ATOM 1263 C CA . LEU A 1 82 ? 4.048 6.514 -4.727 1.00 0.00 82 LEU A CA 1
ATOM 1264 C C . LEU A 1 82 ? 3.379 7.206 -3.548 1.00 0.00 82 LEU A C 1
ATOM 1265 O O . LEU A 1 82 ? 4.016 7.977 -2.835 1.00 0.00 82 LEU A O 1
ATOM 1281 N N . SER A 1 83 ? 2.089 6.928 -3.344 1.00 0.00 83 SER A N 1
ATOM 1282 C CA . SER A 1 83 ? 1.343 7.523 -2.254 1.00 0.00 83 SER A CA 1
ATOM 1283 C C . SER A 1 83 ? 0.321 6.527 -1.723 1.00 0.00 83 SER A C 1
ATOM 1284 O O . SER A 1 83 ? 0.105 5.476 -2.323 1.00 0.00 83 SER A O 1
ATOM 1292 N N . ILE A 1 84 ? -0.309 6.861 -0.595 1.00 0.00 84 ILE A N 1
ATOM 1293 C CA . ILE A 1 84 ? -1.305 6.000 0.011 1.00 0.00 84 ILE A CA 1
ATOM 1294 C C . ILE A 1 84 ? -2.524 6.822 0.407 1.00 0.00 84 ILE A C 1
ATOM 1295 O O . ILE A 1 84 ? -2.396 7.832 1.096 1.00 0.00 84 ILE A O 1
ATOM 1311 N N . ARG A 1 85 ? -3.708 6.387 -0.029 1.00 0.00 85 ARG A N 1
ATOM 1312 C CA . ARG A 1 85 ? -4.940 7.083 0.280 1.00 0.00 85 ARG A CA 1
ATOM 1313 C C . ARG A 1 85 ? -5.870 6.164 1.060 1.00 0.00 85 ARG A C 1
ATOM 1314 O O . ARG A 1 85 ? -6.103 5.027 0.656 1.00 0.00 85 ARG A O 1
ATOM 1335 N N . ILE A 1 86 ? -6.401 6.659 2.180 1.00 0.00 86 ILE A N 1
ATOM 1336 C CA . ILE A 1 86 ? -7.303 5.885 3.009 1.00 0.00 86 ILE A CA 1
ATOM 1337 C C . ILE A 1 86 ? -8.685 6.522 3.001 1.00 0.00 86 ILE A C 1
ATOM 1338 O O . ILE A 1 86 ? -8.810 7.739 3.121 1.00 0.00 86 ILE A O 1
ATOM 1354 N N . TYR A 1 87 ? -9.725 5.697 2.859 1.00 0.00 87 TYR A N 1
ATOM 1355 C CA . TYR A 1 87 ? -11.089 6.185 2.835 1.00 0.00 87 TYR A CA 1
ATOM 1356 C C . TYR A 1 87 ? -11.609 6.335 4.258 1.00 0.00 87 TYR A C 1
ATOM 1357 O O . TYR A 1 87 ? -12.751 6.738 4.464 1.00 0.00 87 TYR A O 1
#

Solvent-accessible surface area: 5318 Å² total; per-residue (Å²): 199,10,111,183,29,136,55,117,119,119,38,65,2,32,0,40,11,68,146,45,181,59,75,35,2,5,18,98,58,14,76,51,107,15,61,3,98,0,0,33,89,0,66,2,5,87,38,46,1,13,0,61,8,30,133,75,120,121,72,105,120,73,52,95,45,76,7,98,120,170,18,56,29,96,58,56,101,15,48,17,0,55,26,0,134,20,149